Protein AF-A0A7C3HEN1-F1 (afdb_monomer_lite)

Structure (mmCIF, N/CA/C/O backbone):
data_AF-A0A7C3HEN1-F1
#
_entry.id   AF-A0A7C3HEN1-F1
#
loop_
_atom_site.group_PDB
_atom_site.id
_atom_site.type_symbol
_atom_site.label_atom_id
_atom_site.label_alt_id
_atom_site.label_comp_id
_atom_site.label_asym_id
_atom_site.label_entity_id
_atom_site.label_seq_id
_atom_site.pdbx_PDB_ins_code
_atom_site.Cartn_x
_atom_site.Cartn_y
_atom_site.Cartn_z
_atom_site.occupancy
_atom_site.B_iso_or_equiv
_atom_site.auth_seq_id
_atom_site.auth_comp_id
_atom_site.auth_asym_id
_atom_site.auth_atom_id
_atom_site.pdbx_PDB_model_num
ATOM 1 N N . GLY A 1 1 ? 8.938 -10.722 -4.159 1.00 80.88 1 GLY A N 1
ATOM 2 C CA . GLY A 1 1 ? 8.692 -9.764 -3.066 1.00 80.88 1 GLY A CA 1
ATOM 3 C C . GLY A 1 1 ? 9.434 -10.157 -1.807 1.00 80.88 1 GLY A C 1
ATOM 4 O O . GLY A 1 1 ? 8.796 -10.244 -0.775 1.00 80.88 1 GLY A O 1
ATOM 5 N N . ILE A 1 2 ? 10.753 -10.376 -1.877 1.00 92.31 2 ILE A N 1
ATOM 6 C CA . ILE A 1 2 ? 11.537 -10.946 -0.762 1.00 92.31 2 ILE A CA 1
ATOM 7 C C . ILE A 1 2 ? 11.409 -10.083 0.500 1.00 92.31 2 ILE A C 1
ATOM 9 O O . ILE A 1 2 ? 10.910 -10.563 1.509 1.00 92.31 2 ILE A O 1
ATOM 13 N N . LEU A 1 3 ? 11.734 -8.787 0.394 1.00 95.56 3 LEU A N 1
ATOM 14 C CA . LEU A 1 3 ? 11.615 -7.849 1.516 1.00 95.56 3 LEU A CA 1
ATOM 15 C C . LEU A 1 3 ? 10.186 -7.790 2.081 1.00 95.56 3 LEU A C 1
ATOM 17 O O . LEU A 1 3 ? 10.016 -7.695 3.289 1.00 95.56 3 LEU A O 1
ATOM 21 N N . LEU A 1 4 ? 9.158 -7.870 1.228 1.00 97.50 4 LEU A N 1
ATOM 22 C CA . LEU A 1 4 ? 7.763 -7.841 1.674 1.00 97.50 4 LEU A CA 1
ATOM 23 C C . LEU A 1 4 ? 7.424 -9.055 2.544 1.00 97.50 4 LEU A C 1
ATOM 25 O O . LEU A 1 4 ? 6.964 -8.868 3.663 1.00 97.50 4 LEU A O 1
ATOM 29 N N . TYR A 1 5 ? 7.676 -10.272 2.059 1.00 97.88 5 TYR A N 1
ATOM 30 C CA . TYR A 1 5 ? 7.346 -11.494 2.799 1.00 97.88 5 TYR A CA 1
ATOM 31 C C . TYR A 1 5 ? 8.182 -11.662 4.068 1.00 97.88 5 TYR A C 1
ATOM 33 O O . TYR A 1 5 ? 7.631 -12.008 5.109 1.00 97.88 5 TYR A O 1
ATOM 41 N N . GLN A 1 6 ? 9.471 -11.315 4.026 1.00 97.94 6 GLN A N 1
ATOM 42 C CA . GLN A 1 6 ? 10.310 -11.293 5.227 1.00 97.94 6 GLN A CA 1
ATOM 43 C C . GLN A 1 6 ? 9.750 -10.328 6.275 1.00 97.94 6 GLN A C 1
ATOM 45 O O . GLN A 1 6 ? 9.619 -10.692 7.437 1.00 97.94 6 GLN A O 1
ATOM 50 N N . THR A 1 7 ? 9.355 -9.121 5.863 1.00 98.19 7 THR A N 1
ATOM 51 C CA . THR A 1 7 ? 8.787 -8.122 6.781 1.00 98.19 7 THR A CA 1
ATOM 52 C C . THR A 1 7 ? 7.425 -8.558 7.324 1.00 98.19 7 THR A C 1
ATOM 54 O O . THR A 1 7 ? 7.166 -8.401 8.513 1.00 98.19 7 THR A O 1
ATOM 57 N N . LEU A 1 8 ? 6.567 -9.155 6.490 1.00 98.44 8 LEU A N 1
ATOM 58 C CA . LEU A 1 8 ? 5.295 -9.729 6.936 1.00 98.44 8 LEU A CA 1
ATOM 59 C C . LEU A 1 8 ? 5.520 -10.789 8.020 1.00 98.44 8 LEU A C 1
ATOM 61 O O . LEU A 1 8 ? 4.896 -10.714 9.073 1.00 98.44 8 LEU A O 1
ATOM 65 N N . TYR A 1 9 ? 6.440 -11.729 7.794 1.00 98.25 9 TYR A N 1
ATOM 66 C CA . TYR A 1 9 ? 6.792 -12.763 8.768 1.00 98.25 9 TYR A CA 1
ATOM 67 C C . TYR A 1 9 ? 7.321 -12.172 10.080 1.00 98.25 9 TYR A C 1
ATOM 69 O O . TYR A 1 9 ? 6.827 -12.512 11.151 1.00 98.25 9 TYR A O 1
ATOM 77 N N . LEU A 1 10 ? 8.263 -11.225 10.002 1.00 98.19 10 LEU A N 1
ATOM 78 C CA . LEU A 1 10 ? 8.848 -10.571 11.179 1.00 98.19 10 LEU A CA 1
ATOM 79 C C . LEU A 1 10 ? 7.809 -9.858 12.059 1.00 98.19 10 LEU A C 1
ATOM 81 O O . LEU A 1 10 ? 8.000 -9.769 13.268 1.00 98.19 10 LEU A O 1
ATOM 85 N N . HIS A 1 11 ? 6.712 -9.373 11.471 1.00 98.06 11 HIS A N 1
ATOM 86 C CA . HIS A 1 11 ? 5.627 -8.692 12.189 1.00 98.06 11 HIS A CA 1
ATOM 87 C C . HIS A 1 11 ? 4.372 -9.562 12.382 1.00 98.06 11 HIS A C 1
ATOM 89 O O . HIS A 1 11 ? 3.291 -9.046 12.682 1.00 98.06 11 HIS A O 1
ATOM 95 N N . GLY A 1 12 ? 4.505 -10.883 12.220 1.00 97.44 12 GLY A N 1
ATOM 96 C CA . GLY A 1 12 ? 3.446 -11.853 12.510 1.00 97.44 12 GLY A CA 1
ATOM 97 C C . GLY A 1 12 ? 2.279 -11.843 11.520 1.00 97.44 12 GLY A C 1
ATOM 98 O O . GLY A 1 12 ? 1.199 -12.319 11.844 1.00 97.44 12 GLY A O 1
ATOM 99 N N . PHE A 1 13 ? 2.464 -11.285 10.325 1.00 98.12 13 PHE A N 1
ATOM 100 C CA . PHE A 1 13 ? 1.460 -11.258 9.257 1.00 98.12 13 PHE A CA 1
ATOM 101 C C . PHE A 1 13 ? 1.569 -12.437 8.280 1.00 98.12 13 PHE A C 1
ATOM 103 O O . PHE A 1 13 ? 0.718 -12.590 7.406 1.00 98.12 13 PHE A O 1
ATOM 110 N N . ALA A 1 14 ? 2.608 -13.264 8.396 1.00 98.25 14 ALA A N 1
ATOM 111 C CA . ALA A 1 14 ? 2.805 -14.455 7.575 1.00 98.25 14 ALA A CA 1
ATOM 112 C C . ALA A 1 14 ? 3.409 -15.595 8.403 1.00 98.25 14 ALA A C 1
ATOM 114 O O . ALA A 1 14 ? 4.172 -15.338 9.332 1.00 98.25 14 ALA A O 1
ATOM 115 N N . SER A 1 15 ? 3.107 -16.841 8.037 1.00 98.25 15 SER A N 1
ATOM 116 C CA . SER A 1 15 ? 3.647 -18.046 8.682 1.00 98.25 15 SER A CA 1
ATOM 117 C C . SER A 1 15 ? 5.107 -18.339 8.319 1.00 98.25 15 SER A C 1
ATOM 119 O O . SER A 1 15 ? 5.790 -19.053 9.050 1.00 98.25 15 SER A O 1
ATOM 121 N N . ALA A 1 16 ? 5.593 -17.792 7.201 1.00 97.38 16 ALA A N 1
ATOM 122 C CA . ALA A 1 16 ? 6.941 -18.013 6.690 1.00 97.38 16 ALA A CA 1
ATOM 123 C C . ALA A 1 16 ? 7.513 -16.747 6.015 1.00 97.38 16 ALA A C 1
ATOM 125 O O . ALA A 1 16 ? 6.753 -15.930 5.488 1.00 97.38 16 ALA A O 1
ATOM 126 N N . PRO A 1 17 ? 8.851 -16.577 5.988 1.00 97.19 17 PRO A N 1
ATOM 127 C CA . PRO A 1 17 ? 9.508 -15.390 5.426 1.00 97.19 17 PRO A CA 1
ATOM 128 C C . PRO A 1 17 ? 9.602 -15.372 3.892 1.00 97.19 17 PRO A C 1
ATOM 130 O O . PRO A 1 17 ? 10.046 -14.374 3.315 1.00 97.19 17 PRO A O 1
ATOM 133 N N . HIS A 1 18 ? 9.218 -16.455 3.217 1.00 95.94 18 HIS A N 1
ATOM 134 C CA . HIS A 1 18 ? 9.373 -16.625 1.775 1.00 95.94 18 HIS A CA 1
ATOM 135 C C . HIS A 1 18 ? 8.078 -17.128 1.144 1.00 95.94 18 HIS A C 1
ATOM 137 O O . HIS A 1 18 ? 7.378 -17.934 1.743 1.00 95.94 18 HIS A O 1
ATOM 143 N N . SER A 1 19 ? 7.804 -16.655 -0.075 1.00 95.44 19 SER A N 1
ATOM 144 C CA . SER A 1 19 ? 6.823 -17.261 -0.970 1.00 95.44 19 SER A CA 1
ATOM 145 C C . SER A 1 19 ? 7.493 -17.547 -2.310 1.00 95.44 19 SER A C 1
ATOM 147 O O . SER A 1 19 ? 8.048 -16.634 -2.934 1.00 95.44 19 SER A O 1
ATOM 149 N N . GLU A 1 20 ? 7.485 -18.813 -2.708 1.00 94.19 20 GLU A N 1
ATOM 150 C CA . GLU A 1 20 ? 8.174 -19.350 -3.884 1.00 94.19 20 GLU A CA 1
ATOM 151 C C . GLU A 1 20 ? 7.193 -19.900 -4.921 1.00 94.19 20 GLU A C 1
ATOM 153 O O . GLU A 1 20 ? 7.441 -19.781 -6.123 1.00 94.19 20 GLU A O 1
ATOM 158 N N . SER A 1 21 ? 6.074 -20.479 -4.478 1.00 94.56 21 SER A N 1
ATOM 159 C CA . SER A 1 21 ? 5.077 -21.091 -5.358 1.00 94.56 21 SER A CA 1
ATOM 160 C C . SER A 1 21 ? 3.691 -21.092 -4.715 1.00 94.56 21 SER A C 1
ATOM 162 O O . SER A 1 21 ? 3.544 -20.800 -3.538 1.00 94.56 21 SER A O 1
ATOM 164 N N . VAL A 1 22 ? 2.656 -21.443 -5.477 1.00 91.81 22 VAL A N 1
ATOM 165 C CA . VAL A 1 22 ? 1.291 -21.554 -4.933 1.00 91.81 22 VAL A CA 1
ATOM 166 C C . VAL A 1 22 ? 1.152 -22.667 -3.881 1.00 91.81 22 VAL A C 1
ATOM 168 O O . VAL A 1 22 ? 0.273 -22.584 -3.029 1.00 91.81 22 VAL A O 1
ATOM 171 N N . ASP A 1 23 ? 2.045 -23.661 -3.905 1.00 95.88 23 ASP A N 1
ATOM 172 C CA . ASP A 1 23 ? 2.016 -24.841 -3.033 1.00 95.88 23 ASP A CA 1
ATOM 173 C C . ASP A 1 23 ? 3.053 -24.769 -1.893 1.00 95.88 23 ASP A C 1
ATOM 175 O O . ASP A 1 23 ? 3.322 -25.768 -1.228 1.00 95.88 23 ASP A O 1
ATOM 179 N N . ASP A 1 24 ? 3.658 -23.599 -1.647 1.00 95.44 24 ASP A N 1
ATOM 180 C CA . ASP A 1 24 ? 4.709 -23.423 -0.628 1.00 95.44 24 ASP A CA 1
ATOM 181 C C . ASP A 1 24 ? 4.200 -23.450 0.828 1.00 95.44 24 ASP A C 1
ATOM 183 O O . ASP A 1 24 ? 4.995 -23.441 1.770 1.00 95.44 24 ASP A O 1
ATOM 187 N N . GLY A 1 25 ? 2.881 -23.515 1.024 1.00 95.44 25 GLY A N 1
ATOM 188 C CA . GLY A 1 25 ? 2.249 -23.595 2.339 1.00 95.44 25 GLY A CA 1
ATOM 189 C C . GLY A 1 25 ? 2.274 -22.289 3.139 1.00 95.44 25 GLY A C 1
ATOM 190 O O . GLY A 1 25 ? 1.923 -22.307 4.322 1.00 95.44 25 GLY A O 1
ATOM 191 N N . LEU A 1 26 ? 2.666 -21.156 2.540 1.00 97.50 26 LEU A N 1
ATOM 192 C CA . LEU A 1 26 ? 2.604 -19.860 3.208 1.00 97.50 26 LEU A CA 1
ATOM 193 C C . LEU A 1 26 ? 1.150 -19.473 3.502 1.00 97.50 26 LEU A C 1
ATOM 195 O O . LEU A 1 26 ? 0.282 -19.469 2.630 1.00 97.50 26 LEU A O 1
ATOM 199 N N . VAL A 1 27 ? 0.904 -19.064 4.744 1.00 97.94 27 VAL A N 1
ATOM 200 C CA . VAL A 1 27 ? -0.384 -18.549 5.208 1.00 97.94 27 VAL A CA 1
ATOM 201 C C . VAL A 1 27 ? -0.187 -17.115 5.676 1.00 97.94 27 VAL A C 1
ATOM 203 O O . VAL A 1 27 ? 0.770 -16.811 6.386 1.00 97.94 27 VAL A O 1
ATOM 206 N N . LEU A 1 28 ? -1.094 -16.226 5.276 1.00 97.75 28 LEU A N 1
ATOM 207 C CA . LEU A 1 28 ? -1.154 -14.864 5.798 1.00 97.75 28 LEU A CA 1
ATOM 208 C C . LEU A 1 28 ? -2.079 -14.811 7.017 1.00 97.75 28 LEU A C 1
ATOM 210 O O . LEU A 1 28 ? -3.157 -15.406 7.019 1.00 97.75 28 LEU A O 1
ATOM 214 N N . HIS A 1 29 ? -1.659 -14.071 8.035 1.00 97.25 29 HIS A N 1
ATOM 215 C CA . HIS A 1 29 ? -2.401 -13.846 9.274 1.00 97.25 29 HIS A CA 1
ATOM 216 C C . HIS A 1 29 ? -2.787 -12.373 9.358 1.00 97.25 29 HIS A C 1
ATOM 218 O O . HIS A 1 29 ? -1.962 -11.510 9.062 1.00 97.25 29 HIS A O 1
ATOM 224 N N . ASP A 1 30 ? -4.042 -12.085 9.709 1.00 94.94 30 ASP A N 1
ATOM 225 C CA . ASP A 1 30 ? -4.610 -10.730 9.842 1.00 94.94 30 ASP A CA 1
ATOM 226 C C . ASP A 1 30 ? -4.398 -9.798 8.637 1.00 94.94 30 ASP A C 1
ATOM 228 O O . ASP A 1 30 ? -4.578 -8.582 8.727 1.00 94.94 30 ASP A O 1
ATOM 232 N N . CYS A 1 31 ? -3.998 -10.338 7.487 1.00 96.62 31 CYS A N 1
ATOM 233 C CA . CYS A 1 31 ? -3.694 -9.546 6.314 1.00 96.62 31 CYS A CA 1
ATOM 234 C C . CYS A 1 31 ? -3.995 -10.303 5.023 1.00 96.62 31 CYS A C 1
ATOM 236 O O . CYS A 1 31 ? -4.112 -11.527 4.974 1.00 96.62 31 CYS A O 1
ATOM 238 N N . ARG A 1 32 ? -4.117 -9.529 3.949 1.00 96.31 32 ARG A N 1
ATOM 239 C CA . ARG A 1 32 ? -4.193 -10.012 2.573 1.00 96.31 32 ARG A CA 1
ATOM 240 C C . ARG A 1 32 ? -3.488 -9.014 1.668 1.00 96.31 32 ARG A C 1
ATOM 242 O O . ARG A 1 32 ? -3.432 -7.824 1.978 1.00 96.31 32 ARG A O 1
ATOM 249 N N . ILE A 1 33 ? -2.981 -9.493 0.541 1.00 97.12 33 ILE A N 1
ATOM 250 C CA . ILE A 1 33 ? -2.258 -8.676 -0.436 1.00 97.12 33 ILE A CA 1
ATOM 251 C C . ILE A 1 33 ? -3.127 -8.533 -1.684 1.00 97.12 33 ILE A C 1
ATOM 253 O O . ILE A 1 33 ? -3.708 -9.504 -2.160 1.00 97.12 33 ILE A O 1
ATOM 257 N N . THR A 1 34 ? -3.211 -7.320 -2.223 1.00 97.31 34 THR A N 1
ATOM 258 C CA . THR A 1 34 ? -3.894 -7.041 -3.489 1.00 97.31 34 THR A CA 1
ATOM 259 C C . THR A 1 34 ? -3.162 -5.949 -4.266 1.00 97.31 34 THR A C 1
ATOM 261 O O . THR A 1 34 ? -2.314 -5.242 -3.723 1.00 97.31 34 THR A O 1
ATOM 264 N N . ASN A 1 35 ? -3.504 -5.800 -5.545 1.00 96.88 35 ASN A N 1
ATOM 265 C CA . ASN A 1 35 ? -2.931 -4.805 -6.444 1.00 96.88 35 ASN A CA 1
ATOM 266 C C . ASN A 1 35 ? -3.962 -3.747 -6.856 1.00 96.88 35 ASN A C 1
ATOM 268 O O . ASN A 1 35 ? -5.150 -4.041 -7.021 1.00 96.88 35 ASN A O 1
ATOM 272 N N . ALA A 1 36 ? -3.479 -2.524 -7.097 1.00 96.75 36 ALA A N 1
ATOM 273 C CA . ALA A 1 36 ? -4.284 -1.423 -7.630 1.00 96.75 36 ALA A CA 1
ATOM 274 C C . ALA A 1 36 ? -4.749 -1.663 -9.079 1.00 96.75 36 ALA A C 1
ATOM 276 O O . ALA A 1 36 ? -5.829 -1.219 -9.462 1.00 96.75 36 ALA A O 1
ATOM 277 N N . VAL A 1 37 ? -3.946 -2.384 -9.866 1.00 97.00 37 VAL A N 1
ATOM 278 C CA . VAL A 1 37 ? -4.305 -2.903 -11.192 1.00 97.00 37 VAL A CA 1
ATOM 279 C C . VAL A 1 37 ? -4.257 -4.426 -11.163 1.00 97.00 37 VAL A C 1
ATOM 281 O O . VAL A 1 37 ? -3.383 -4.999 -10.517 1.00 97.00 37 VAL A O 1
ATOM 284 N N . LYS A 1 38 ? -5.209 -5.090 -11.823 1.00 95.25 38 LYS A N 1
ATOM 285 C CA . LYS A 1 38 ? -5.363 -6.556 -11.749 1.00 95.25 38 LYS A CA 1
ATOM 286 C C . LYS A 1 38 ? -4.596 -7.311 -12.836 1.00 95.25 38 LYS A C 1
ATOM 288 O O . LYS A 1 38 ? -4.378 -8.510 -12.712 1.00 95.25 38 LYS A O 1
ATOM 293 N N . CYS A 1 39 ? -4.149 -6.603 -13.869 1.00 95.00 39 CYS A N 1
ATOM 294 C CA . CYS A 1 39 ? -3.342 -7.144 -14.957 1.00 95.00 39 CYS A CA 1
ATOM 295 C C . CYS A 1 39 ? -1.921 -6.577 -14.885 1.00 95.00 39 CYS A C 1
ATOM 297 O O . CYS A 1 39 ? -1.740 -5.440 -14.452 1.00 95.00 39 CYS A O 1
ATOM 299 N N . LEU A 1 40 ? -0.927 -7.359 -15.320 1.00 93.00 40 LEU A N 1
ATOM 300 C CA . LEU A 1 40 ? 0.471 -6.928 -15.395 1.00 93.00 40 LEU A CA 1
ATOM 301 C C . LEU A 1 40 ? 0.625 -5.845 -16.481 1.00 93.00 40 LEU A C 1
ATOM 303 O O . LEU A 1 40 ? 0.481 -6.170 -17.662 1.00 93.00 40 LEU A O 1
ATOM 307 N N . PRO A 1 41 ? 0.926 -4.581 -16.130 1.00 91.56 41 PRO A N 1
ATOM 308 C CA . PRO A 1 41 ? 1.066 -3.530 -17.125 1.00 91.56 41 PRO A CA 1
ATOM 309 C C . PRO A 1 41 ? 2.449 -3.590 -17.794 1.00 91.56 41 PRO A C 1
ATOM 311 O O . PRO A 1 41 ? 3.434 -3.997 -17.157 1.00 91.56 41 PRO A O 1
ATOM 314 N N . PRO A 1 42 ? 2.580 -3.113 -19.045 1.00 91.62 42 PRO A N 1
ATOM 315 C CA . PRO A 1 42 ? 3.874 -2.965 -19.697 1.00 91.62 42 PRO A CA 1
ATOM 316 C C . PRO A 1 42 ? 4.875 -2.200 -18.820 1.00 91.62 42 PRO A C 1
ATOM 318 O O . PRO A 1 42 ? 4.547 -1.201 -18.178 1.00 91.62 42 PRO A O 1
ATOM 321 N N . GLN A 1 43 ? 6.119 -2.685 -18.776 1.00 90.38 43 GLN A N 1
ATOM 322 C CA . GLN A 1 43 ? 7.214 -2.092 -17.991 1.00 90.38 43 GLN A CA 1
ATOM 323 C C . GLN A 1 43 ? 6.933 -1.949 -16.480 1.00 90.38 43 GLN A C 1
ATOM 325 O O . GLN A 1 43 ? 7.644 -1.205 -15.801 1.00 90.38 43 GLN A O 1
ATOM 330 N N . ASN A 1 44 ? 5.924 -2.645 -15.939 1.00 87.00 44 ASN A N 1
ATOM 331 C CA . ASN A 1 44 ? 5.452 -2.488 -14.559 1.00 87.00 44 ASN A CA 1
ATOM 332 C C . ASN A 1 44 ? 5.003 -1.049 -14.226 1.00 87.00 44 ASN A C 1
ATOM 334 O O . ASN A 1 44 ? 5.123 -0.607 -13.081 1.00 87.00 44 ASN A O 1
ATOM 338 N N . LYS A 1 45 ? 4.520 -0.294 -15.221 1.00 89.56 45 LYS A N 1
ATOM 339 C CA . LYS A 1 45 ? 4.089 1.101 -15.063 1.00 89.56 45 LYS A CA 1
ATOM 340 C C . LYS A 1 45 ? 2.662 1.265 -15.582 1.00 89.56 45 LYS A C 1
ATOM 342 O O . LYS A 1 45 ? 2.493 1.533 -16.769 1.00 89.56 45 LYS A O 1
ATOM 347 N N . PRO A 1 46 ? 1.644 1.114 -14.720 1.00 93.50 46 PRO A N 1
ATOM 348 C CA . PRO A 1 46 ? 0.275 1.279 -15.164 1.00 93.50 46 PRO A CA 1
ATOM 349 C C . PRO A 1 46 ? -0.011 2.734 -15.539 1.00 93.50 46 PRO A C 1
ATOM 351 O O . PRO A 1 46 ? 0.474 3.667 -14.887 1.00 93.50 46 PRO A O 1
ATOM 354 N N . VAL A 1 47 ? -0.831 2.930 -16.565 1.00 94.75 47 VAL A N 1
ATOM 355 C CA . VAL A 1 47 ? -1.333 4.250 -16.959 1.00 94.75 47 VAL A CA 1
ATOM 356 C C . VAL A 1 47 ? -2.621 4.594 -16.212 1.00 94.75 47 VAL A C 1
ATOM 358 O O . VAL A 1 47 ? -3.300 3.733 -15.652 1.00 94.75 47 VAL A O 1
ATOM 361 N N . ALA A 1 48 ? -2.997 5.875 -16.219 1.00 94.38 48 ALA A N 1
ATOM 362 C CA . ALA A 1 48 ? -4.197 6.346 -15.524 1.00 94.38 48 ALA A CA 1
ATOM 363 C C . ALA A 1 48 ? -5.473 5.607 -15.968 1.00 94.38 48 ALA A C 1
ATOM 365 O O . ALA A 1 48 ? -6.306 5.277 -15.129 1.00 94.38 48 ALA A O 1
ATOM 366 N N . ALA A 1 49 ? -5.602 5.298 -17.263 1.00 95.75 49 ALA A N 1
ATOM 367 C CA . ALA A 1 49 ? -6.739 4.547 -17.791 1.00 95.75 49 ALA A CA 1
ATOM 368 C C . ALA A 1 49 ? -6.847 3.136 -17.183 1.00 95.75 49 ALA A C 1
ATOM 370 O O . ALA A 1 49 ? -7.935 2.730 -16.784 1.00 95.75 49 ALA A O 1
ATOM 371 N N . GLU A 1 50 ? -5.729 2.419 -17.039 1.00 96.50 50 GLU A N 1
ATOM 372 C CA . GLU A 1 50 ? -5.698 1.075 -16.443 1.00 96.50 50 GLU A CA 1
ATOM 373 C C . GLU A 1 50 ? -6.049 1.112 -14.954 1.00 96.50 50 GLU A C 1
ATOM 375 O O . GLU A 1 50 ? -6.834 0.287 -14.483 1.00 96.50 50 GLU A O 1
ATOM 380 N N . ILE A 1 51 ? -5.512 2.095 -14.221 1.00 96.50 51 ILE A N 1
ATOM 381 C CA . ILE A 1 51 ? -5.820 2.304 -12.800 1.00 96.50 51 ILE A CA 1
ATOM 382 C C . ILE A 1 51 ? -7.309 2.595 -12.627 1.00 96.50 51 ILE A C 1
ATOM 384 O O . ILE A 1 51 ? -7.956 1.960 -11.799 1.00 96.50 51 ILE A O 1
ATOM 388 N N . ASN A 1 52 ? -7.861 3.516 -13.422 1.00 95.12 52 ASN A N 1
ATOM 389 C CA . ASN A 1 52 ? -9.271 3.895 -13.350 1.00 95.12 52 ASN A CA 1
ATOM 390 C C . ASN A 1 52 ? -10.187 2.714 -13.687 1.00 95.12 52 ASN A C 1
ATOM 392 O O . ASN A 1 52 ? -11.149 2.470 -12.964 1.00 95.12 52 ASN A O 1
ATOM 396 N N . ASN A 1 53 ? -9.856 1.945 -14.728 1.00 96.81 53 ASN A N 1
ATOM 397 C CA . ASN A 1 53 ? -10.613 0.756 -15.114 1.00 96.81 53 ASN A CA 1
ATOM 398 C C . ASN A 1 53 ? -10.582 -0.328 -14.023 1.00 96.81 53 ASN A C 1
ATOM 400 O O . ASN A 1 53 ? -11.594 -0.961 -13.738 1.00 96.81 53 ASN A O 1
ATOM 404 N N . CYS A 1 54 ? -9.434 -0.516 -13.363 1.00 97.62 54 CYS A N 1
ATOM 405 C CA . CYS A 1 54 ? -9.307 -1.483 -12.272 1.00 97.62 54 CYS A CA 1
ATOM 406 C C . CYS A 1 54 ? -9.884 -0.993 -10.933 1.00 97.62 54 CYS A C 1
ATOM 408 O O . CYS A 1 54 ? -10.054 -1.796 -10.013 1.00 97.62 54 CYS A O 1
ATOM 410 N N . ASN A 1 55 ? -10.179 0.304 -10.788 1.00 98.06 55 ASN A N 1
ATOM 411 C CA . ASN A 1 55 ? -10.482 0.891 -9.484 1.00 98.06 55 ASN A CA 1
ATOM 412 C C . ASN A 1 55 ? -11.798 0.383 -8.884 1.00 98.06 55 ASN A C 1
ATOM 414 O O . ASN A 1 55 ? -11.896 0.274 -7.666 1.00 98.06 55 ASN A O 1
ATOM 418 N N . ALA A 1 56 ? -12.773 0.003 -9.717 1.00 97.50 56 ALA A N 1
ATOM 419 C CA . ALA A 1 56 ? -14.018 -0.608 -9.250 1.00 97.50 56 ALA A CA 1
ATOM 420 C C . ALA A 1 56 ? -13.774 -1.941 -8.514 1.00 97.50 56 ALA A C 1
ATOM 422 O O . ALA A 1 56 ? -14.377 -2.183 -7.472 1.00 97.50 56 ALA A O 1
ATOM 423 N N . TYR A 1 57 ? -12.833 -2.763 -8.993 1.00 98.00 57 TYR A N 1
ATOM 424 C CA . TYR A 1 57 ? -12.453 -4.010 -8.319 1.00 98.00 57 TYR A CA 1
ATOM 425 C C . TYR A 1 57 ? -11.741 -3.736 -6.994 1.00 98.00 57 TYR A C 1
ATOM 427 O O . TYR A 1 57 ? -12.050 -4.360 -5.983 1.00 98.00 57 TYR A O 1
ATOM 435 N N . LEU A 1 58 ? -10.815 -2.768 -6.978 1.00 98.25 58 LEU A N 1
ATOM 436 C CA . LEU A 1 58 ? -10.147 -2.362 -5.741 1.00 98.25 58 LEU A CA 1
ATOM 437 C C . LEU A 1 58 ? -11.154 -1.817 -4.717 1.00 98.25 58 LEU A C 1
ATOM 439 O O . LEU A 1 58 ? -11.057 -2.143 -3.540 1.00 98.25 58 LEU A O 1
ATOM 443 N N . ARG A 1 59 ? -12.134 -1.018 -5.153 1.00 98.12 59 ARG A N 1
ATOM 444 C CA . ARG A 1 59 ? -13.211 -0.520 -4.290 1.00 98.12 59 ARG A CA 1
ATOM 445 C C . ARG A 1 59 ? -13.982 -1.666 -3.645 1.00 98.12 59 ARG A C 1
ATOM 447 O O . ARG A 1 59 ? -14.082 -1.679 -2.424 1.00 98.12 59 ARG A O 1
ATOM 454 N N . ALA A 1 60 ? -14.447 -2.635 -4.432 1.00 97.56 60 ALA A N 1
ATOM 455 C CA . ALA A 1 60 ? -15.184 -3.786 -3.911 1.00 97.56 60 ALA A CA 1
ATOM 456 C C . ALA A 1 60 ? -14.364 -4.577 -2.872 1.00 97.56 60 ALA A C 1
ATOM 458 O O . ALA A 1 60 ? -14.870 -4.964 -1.819 1.00 97.56 60 ALA A O 1
ATOM 459 N N . GLU A 1 61 ? -13.063 -4.763 -3.117 1.00 97.50 61 GLU A N 1
ATOM 460 C CA . GLU A 1 61 ? -12.166 -5.379 -2.137 1.00 97.50 61 GLU A CA 1
ATOM 461 C C . GLU A 1 61 ? -12.071 -4.541 -0.853 1.00 97.50 61 GLU A C 1
ATOM 463 O O . GLU A 1 61 ? -12.222 -5.078 0.242 1.00 97.50 61 GLU A O 1
ATOM 468 N N . LEU A 1 62 ? -11.862 -3.228 -0.951 1.00 97.19 62 LEU A N 1
ATOM 469 C CA . LEU A 1 62 ? -11.732 -2.338 0.210 1.00 97.19 62 LEU A CA 1
ATOM 470 C C . LEU A 1 62 ? -13.033 -2.197 1.018 1.00 97.19 62 LEU A C 1
ATOM 472 O O . LEU A 1 62 ? -12.980 -2.018 2.236 1.00 97.19 62 LEU A O 1
ATOM 476 N N . GLU A 1 63 ? -14.190 -2.296 0.368 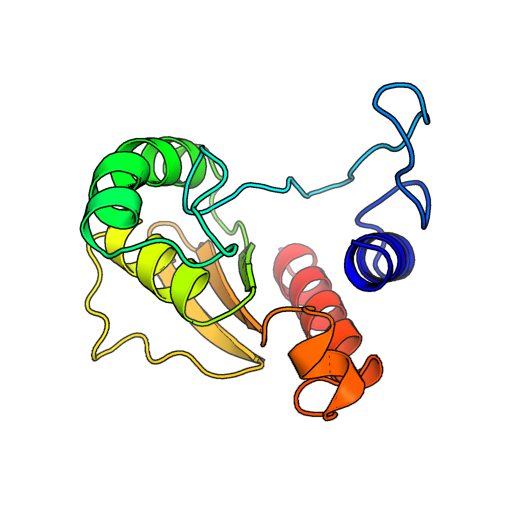1.00 95.12 63 GLU A N 1
ATOM 477 C CA . GLU A 1 63 ? -15.508 -2.282 1.014 1.00 95.12 63 GLU A CA 1
ATOM 478 C C . GLU A 1 63 ? -15.741 -3.517 1.888 1.00 95.12 63 GLU A C 1
ATOM 480 O O . GLU A 1 63 ? -16.362 -3.396 2.938 1.00 95.12 63 GLU A O 1
ATOM 485 N N . SER A 1 64 ? -15.174 -4.670 1.516 1.00 95.56 64 SER A N 1
ATOM 486 C CA . SER A 1 64 ? -15.242 -5.898 2.327 1.00 95.56 64 SER A CA 1
ATOM 487 C C . SER A 1 64 ? -14.364 -5.876 3.585 1.00 95.56 64 SER A C 1
ATOM 489 O O . SER A 1 64 ? -14.402 -6.818 4.374 1.00 95.56 64 SER A O 1
ATOM 491 N N . LEU A 1 65 ? -13.531 -4.845 3.768 1.00 95.31 65 LEU A N 1
ATOM 492 C CA . LEU A 1 65 ? -12.696 -4.736 4.959 1.00 95.31 65 LEU A CA 1
ATOM 493 C C . LEU A 1 65 ? -13.547 -4.401 6.194 1.00 95.31 65 LEU A C 1
ATOM 495 O O . LEU A 1 65 ? -14.399 -3.511 6.113 1.00 95.31 65 LEU A O 1
ATOM 499 N N . PRO A 1 66 ? -13.281 -5.039 7.348 1.00 94.00 66 PRO A N 1
ATOM 500 C CA . PRO A 1 66 ? -13.983 -4.720 8.582 1.00 94.00 66 PRO A CA 1
ATOM 501 C C . PRO A 1 66 ? -13.693 -3.284 9.033 1.00 94.00 66 PRO A C 1
ATOM 503 O O . PRO A 1 66 ? -12.698 -2.663 8.629 1.00 94.00 66 PRO A O 1
ATOM 506 N N . ALA A 1 67 ? -14.554 -2.773 9.914 1.00 92.38 67 ALA A N 1
ATOM 507 C CA . ALA A 1 67 ? -14.294 -1.518 10.604 1.00 92.38 67 ALA A CA 1
ATOM 508 C C . ALA A 1 67 ? -12.919 -1.575 11.282 1.00 92.38 67 ALA A C 1
ATOM 510 O O . ALA A 1 67 ? -12.500 -2.609 11.804 1.00 92.38 67 ALA A O 1
ATOM 511 N N . GLY A 1 68 ? -12.177 -0.477 11.194 1.00 90.75 68 GLY A N 1
ATOM 512 C CA . GLY A 1 68 ? -10.824 -0.421 11.725 1.00 90.75 68 GLY A CA 1
ATOM 513 C C . GLY A 1 68 ? -9.720 -0.954 10.800 1.00 90.75 68 GLY A C 1
ATOM 514 O O . GLY A 1 68 ? -8.560 -0.598 10.988 1.00 90.75 68 GLY A O 1
ATOM 515 N N . ALA A 1 69 ? -9.982 -1.753 9.769 1.00 96.75 69 ALA A N 1
ATOM 516 C CA . ALA A 1 69 ? -8.885 -2.307 8.962 1.00 96.75 69 ALA A CA 1
ATOM 517 C C . ALA A 1 69 ? -7.839 -1.253 8.510 1.00 96.75 69 ALA A C 1
ATOM 519 O O . ALA A 1 69 ? -8.170 -0.111 8.168 1.00 96.75 69 ALA A O 1
ATOM 520 N N . VAL A 1 70 ? -6.562 -1.640 8.528 1.00 98.31 70 VAL A N 1
ATOM 521 C CA . VAL A 1 70 ? -5.456 -0.800 8.053 1.00 98.31 70 VAL A CA 1
ATOM 522 C C . VAL A 1 70 ? -5.150 -1.175 6.608 1.00 98.31 70 VAL A C 1
ATOM 524 O O . VAL A 1 70 ? -4.884 -2.332 6.295 1.00 98.31 70 VAL A O 1
ATOM 527 N N . VAL A 1 71 ? -5.186 -0.190 5.719 1.00 98.50 71 VAL A N 1
ATOM 528 C CA . VAL A 1 71 ? -4.805 -0.321 4.315 1.00 98.50 71 VAL A CA 1
ATOM 529 C C . VAL A 1 71 ? -3.389 0.213 4.165 1.00 98.50 71 VAL A C 1
ATOM 531 O O . VAL A 1 71 ? -3.175 1.419 4.230 1.00 98.50 71 VAL A O 1
ATOM 534 N N . LEU A 1 72 ? -2.420 -0.677 3.960 1.00 98.75 72 LEU A N 1
ATOM 535 C CA . LEU A 1 72 ? -1.034 -0.294 3.701 1.00 98.75 72 LEU A CA 1
ATOM 536 C C . LEU A 1 72 ? -0.806 -0.075 2.196 1.00 98.75 72 LEU A C 1
ATOM 538 O O . LEU A 1 72 ? -0.787 -1.026 1.415 1.00 98.75 72 LEU A O 1
ATOM 542 N N . ALA A 1 73 ? -0.602 1.172 1.777 1.00 98.69 73 ALA A N 1
ATOM 543 C CA . ALA A 1 73 ? -0.303 1.523 0.395 1.00 98.69 73 ALA A CA 1
ATOM 544 C C . ALA A 1 73 ? 1.206 1.513 0.111 1.00 98.69 73 ALA A C 1
ATOM 546 O O . ALA A 1 73 ? 1.977 2.339 0.603 1.00 98.69 73 ALA A O 1
ATOM 547 N N . LEU A 1 74 ? 1.630 0.600 -0.765 1.00 98.31 74 LEU A N 1
ATOM 548 C CA . LEU A 1 74 ? 3.015 0.492 -1.221 1.00 98.31 74 LEU A CA 1
ATOM 549 C C . LEU A 1 74 ? 3.250 1.379 -2.453 1.00 98.31 74 LEU A C 1
ATOM 551 O O . LEU A 1 74 ? 3.129 0.952 -3.599 1.00 98.31 74 LEU A O 1
ATOM 555 N N . GLY A 1 75 ? 3.630 2.631 -2.216 1.00 98.00 75 GLY A N 1
ATOM 556 C CA . GLY A 1 75 ? 3.946 3.622 -3.240 1.00 98.00 75 GLY A CA 1
ATOM 557 C C . GLY A 1 75 ? 2.770 4.513 -3.642 1.00 98.00 75 GLY A C 1
ATOM 558 O O . GLY A 1 75 ? 1.600 4.225 -3.395 1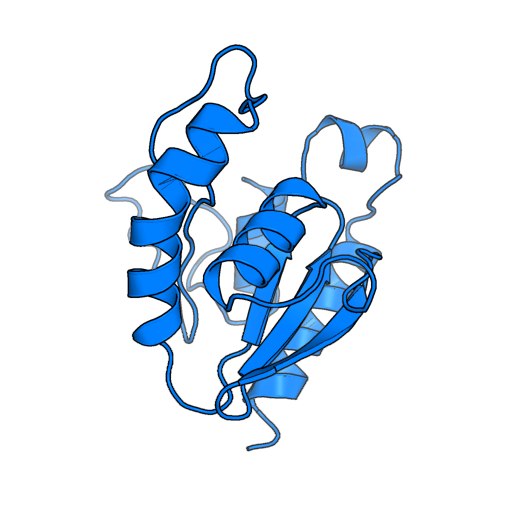.00 98.00 75 GLY A O 1
ATOM 559 N N . SER A 1 76 ? 3.096 5.614 -4.324 1.00 97.38 76 SER A N 1
ATOM 560 C CA . SER A 1 76 ? 2.137 6.680 -4.635 1.00 97.38 76 SER A CA 1
ATOM 561 C C . SER A 1 76 ? 1.008 6.254 -5.577 1.00 97.38 76 SER A C 1
ATOM 563 O O . SER A 1 76 ? -0.080 6.816 -5.509 1.00 97.38 76 SER A O 1
ATOM 565 N N . ILE A 1 77 ? 1.239 5.270 -6.451 1.00 97.31 77 ILE A N 1
ATOM 566 C CA . ILE A 1 77 ? 0.195 4.724 -7.331 1.00 97.31 77 ILE A CA 1
ATOM 567 C C . ILE A 1 77 ? -0.853 3.973 -6.502 1.00 97.31 77 ILE A C 1
ATOM 569 O O . ILE A 1 77 ? -2.043 4.243 -6.653 1.00 97.31 77 ILE A O 1
ATOM 573 N N . ALA A 1 78 ? -0.418 3.085 -5.602 1.00 98.19 78 ALA A N 1
ATOM 574 C CA . ALA A 1 78 ? -1.312 2.349 -4.712 1.00 98.19 78 ALA A CA 1
ATOM 575 C C . ALA A 1 78 ? -2.099 3.307 -3.808 1.00 98.19 78 ALA A C 1
ATOM 577 O O . ALA A 1 78 ? -3.319 3.209 -3.733 1.00 98.19 78 ALA A O 1
ATOM 578 N N . HIS A 1 79 ? -1.418 4.295 -3.221 1.00 98.62 79 HIS A N 1
ATOM 579 C CA . HIS A 1 79 ? -2.050 5.342 -2.418 1.00 98.62 79 HIS A CA 1
ATOM 580 C C . HIS A 1 79 ? -3.161 6.061 -3.192 1.00 98.62 79 HIS A C 1
ATOM 582 O O . HIS A 1 79 ? -4.312 6.096 -2.758 1.00 98.62 79 HIS A O 1
ATOM 588 N N . LYS A 1 80 ? -2.845 6.580 -4.387 1.00 98.19 80 LYS A N 1
ATOM 589 C CA . LYS A 1 80 ? -3.822 7.294 -5.219 1.00 98.19 80 LYS A CA 1
ATOM 590 C C . LYS A 1 80 ? -5.019 6.413 -5.562 1.00 98.19 80 LYS A C 1
ATOM 592 O O . LYS A 1 80 ? -6.147 6.902 -5.538 1.00 98.19 80 LYS A O 1
ATOM 597 N N . ALA A 1 81 ? -4.780 5.136 -5.859 1.00 98.44 81 ALA A N 1
ATOM 598 C CA . ALA A 1 81 ? -5.834 4.179 -6.167 1.00 98.44 81 ALA A CA 1
ATOM 599 C C . ALA A 1 81 ? -6.753 3.919 -4.964 1.00 98.44 81 ALA A C 1
ATOM 601 O O . ALA A 1 81 ? -7.967 3.901 -5.149 1.00 98.44 81 ALA A O 1
ATOM 602 N N . VAL A 1 82 ? -6.210 3.788 -3.747 1.00 98.62 82 VAL A N 1
ATOM 603 C CA . VAL A 1 82 ? -7.003 3.641 -2.511 1.00 98.62 82 VAL A CA 1
ATOM 604 C C . VAL A 1 82 ? -7.832 4.898 -2.244 1.00 98.62 82 VAL A C 1
ATOM 606 O O . VAL A 1 82 ? -9.044 4.805 -2.064 1.00 98.62 82 VAL A O 1
ATOM 609 N N . VAL A 1 83 ? -7.213 6.082 -2.293 1.00 98.44 83 VAL A N 1
ATOM 610 C CA . VAL A 1 83 ? -7.909 7.369 -2.110 1.00 98.44 83 VAL A CA 1
ATOM 611 C C . VAL A 1 83 ? -9.047 7.520 -3.130 1.00 98.44 83 VAL A C 1
ATOM 613 O O . VAL A 1 83 ? -10.162 7.884 -2.762 1.00 98.44 83 VAL A O 1
ATOM 616 N N . GLY A 1 84 ? -8.802 7.175 -4.399 1.00 97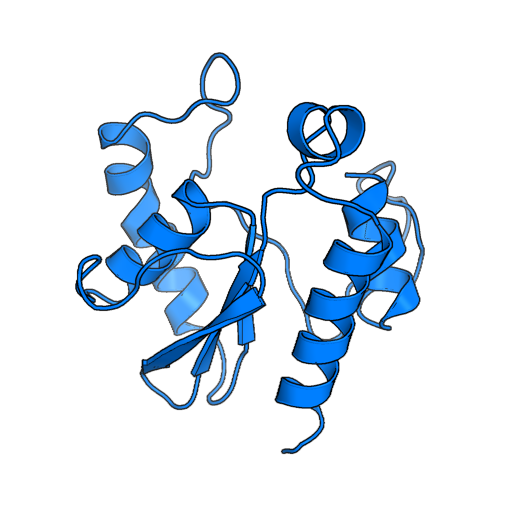.94 84 GLY A N 1
ATOM 617 C CA . GLY A 1 84 ? -9.823 7.184 -5.452 1.00 97.94 84 GLY A CA 1
ATOM 618 C C . GLY A 1 84 ? -10.928 6.139 -5.254 1.00 97.94 84 GLY A C 1
ATOM 619 O O . GLY A 1 84 ? -12.100 6.437 -5.487 1.00 97.94 84 GLY A O 1
ATOM 620 N N . ALA A 1 85 ? -10.585 4.950 -4.754 1.00 98.19 85 ALA A N 1
ATOM 621 C CA . ALA A 1 85 ? -11.548 3.885 -4.485 1.00 98.19 85 ALA A CA 1
ATOM 622 C C . ALA A 1 85 ? -12.565 4.296 -3.413 1.00 98.19 85 ALA A C 1
ATOM 624 O O . ALA A 1 85 ? -13.748 4.004 -3.571 1.00 98.19 85 ALA A O 1
ATOM 625 N N . PHE A 1 86 ? -12.138 5.060 -2.404 1.00 97.56 86 PHE A N 1
ATOM 626 C CA . PHE A 1 86 ? -13.017 5.660 -1.393 1.00 97.56 86 PHE A CA 1
ATOM 627 C C . PHE A 1 86 ? -13.677 6.985 -1.824 1.00 97.56 86 PHE A C 1
ATOM 629 O O . PHE A 1 86 ? -14.386 7.596 -1.028 1.00 97.56 86 PHE A O 1
ATOM 636 N N . GLY A 1 87 ? -13.452 7.465 -3.054 1.00 97.19 87 GLY A N 1
ATOM 637 C CA . GLY A 1 87 ? -14.005 8.740 -3.535 1.00 97.19 87 GLY A CA 1
ATOM 638 C C . GLY A 1 87 ? -13.423 9.980 -2.842 1.00 97.19 87 GLY A C 1
ATOM 639 O O . GLY A 1 87 ? -14.042 11.044 -2.841 1.00 97.19 87 GLY A O 1
ATOM 640 N N . LEU A 1 88 ? -12.243 9.856 -2.232 1.00 98.00 88 LEU A N 1
ATOM 641 C CA . LEU A 1 88 ? -11.588 10.913 -1.465 1.00 98.00 88 LEU A CA 1
ATOM 642 C C . LEU A 1 88 ? -10.719 11.811 -2.360 1.00 98.00 88 LEU A C 1
ATOM 644 O O . LEU A 1 88 ? -10.354 11.477 -3.490 1.00 98.00 88 LEU A O 1
ATOM 648 N N . ARG A 1 89 ? -10.360 12.992 -1.842 1.00 97.62 89 ARG A N 1
ATOM 649 C CA . ARG A 1 89 ? -9.541 13.974 -2.567 1.00 97.62 89 ARG A CA 1
ATOM 650 C C . ARG A 1 89 ? -8.051 13.737 -2.326 1.00 97.62 89 ARG A C 1
ATOM 652 O O . ARG A 1 89 ? -7.582 13.822 -1.194 1.00 97.62 89 ARG A O 1
ATOM 659 N N . GLN A 1 90 ? -7.293 13.592 -3.412 1.00 97.25 90 GLN A N 1
ATOM 660 C CA . GLN A 1 90 ? -5.823 13.477 -3.389 1.00 97.25 90 GLN A CA 1
ATOM 661 C C . GLN A 1 90 ? -5.141 14.689 -2.731 1.00 97.25 90 GLN A C 1
ATOM 663 O O . GLN A 1 90 ? -4.089 14.572 -2.119 1.00 97.25 90 GLN A O 1
ATOM 668 N N . ALA A 1 91 ? -5.737 15.880 -2.836 1.00 96.94 91 ALA A N 1
ATOM 669 C CA . ALA A 1 91 ? -5.164 17.097 -2.258 1.00 96.94 91 ALA A CA 1
ATOM 670 C C . ALA A 1 91 ? -5.121 17.076 -0.718 1.00 96.94 91 ALA A C 1
ATOM 672 O O . ALA A 1 91 ? -4.237 17.698 -0.129 1.00 96.94 91 ALA A O 1
ATOM 673 N N . THR A 1 92 ? -6.061 16.368 -0.079 1.00 97.38 92 THR A N 1
ATOM 674 C CA . THR A 1 92 ? -6.155 16.240 1.385 1.00 97.38 92 THR A CA 1
ATOM 675 C C . THR A 1 92 ? -5.570 14.927 1.911 1.00 97.38 92 THR A C 1
ATOM 677 O O . THR A 1 92 ? -5.397 14.786 3.115 1.00 97.38 92 THR A O 1
ATOM 680 N N . HIS A 1 93 ? -5.223 13.998 1.018 1.00 98.25 93 HIS A N 1
ATOM 681 C CA . HIS A 1 93 ? -4.564 12.726 1.315 1.00 98.25 93 HIS A CA 1
ATOM 682 C C . HIS A 1 93 ? -3.262 12.716 0.525 1.00 98.25 93 HIS A C 1
ATOM 684 O O . HIS A 1 93 ? -3.208 12.231 -0.598 1.00 98.25 93 HIS A O 1
ATOM 690 N N . LYS A 1 94 ? -2.243 13.406 1.040 1.00 98.38 94 LYS A N 1
ATOM 691 C CA . LYS A 1 94 ? -0.961 13.525 0.346 1.00 98.38 94 LYS A CA 1
ATOM 692 C C . LYS A 1 94 ? -0.084 12.335 0.701 1.00 98.38 94 LYS A C 1
ATOM 694 O O . LYS A 1 94 ? 0.282 12.194 1.859 1.00 98.38 94 LYS A O 1
ATOM 699 N N . PHE A 1 95 ? 0.322 11.578 -0.314 1.00 98.75 95 PHE A N 1
ATOM 700 C CA . PHE A 1 95 ? 1.275 10.486 -0.150 1.00 98.75 95 PHE A CA 1
ATOM 701 C C . PHE A 1 95 ? 2.576 10.933 0.534 1.00 98.75 95 PHE A C 1
ATOM 703 O O . PHE A 1 95 ? 3.232 11.877 0.078 1.00 98.75 95 PHE A O 1
ATOM 710 N N . GLY A 1 96 ? 3.004 10.177 1.541 1.00 98.56 96 GLY A N 1
ATOM 711 C CA . GLY A 1 96 ? 4.314 10.305 2.179 1.00 98.56 96 GLY A CA 1
ATOM 712 C C . GLY A 1 96 ? 4.694 9.010 2.887 1.00 98.56 96 GLY A C 1
ATOM 713 O O . GLY A 1 96 ? 3.832 8.326 3.411 1.00 98.56 96 GLY A O 1
ATOM 714 N N . HIS A 1 97 ? 5.971 8.626 2.903 1.00 98.62 97 HIS A N 1
ATOM 715 C CA . HIS A 1 97 ? 6.358 7.419 3.643 1.00 98.62 97 HIS A CA 1
ATOM 716 C C . HIS A 1 97 ? 6.037 7.573 5.138 1.00 98.62 97 HIS A C 1
ATOM 718 O O . HIS A 1 97 ? 6.346 8.613 5.715 1.00 98.62 97 HIS A O 1
ATOM 724 N N . ALA A 1 98 ? 5.423 6.541 5.723 1.00 98.50 98 ALA A N 1
ATOM 725 C CA . ALA A 1 98 ? 4.872 6.518 7.077 1.00 98.50 98 ALA A CA 1
ATOM 726 C C . ALA A 1 98 ? 3.737 7.533 7.333 1.00 98.50 98 ALA A C 1
ATOM 728 O O . ALA A 1 98 ? 3.383 7.775 8.484 1.00 98.50 98 ALA A O 1
ATOM 729 N N . ALA A 1 99 ? 3.143 8.123 6.287 1.00 98.69 99 ALA A N 1
ATOM 730 C CA . ALA A 1 99 ? 1.966 8.968 6.446 1.00 98.69 99 ALA A CA 1
ATOM 731 C C . ALA A 1 99 ? 0.735 8.120 6.791 1.00 98.69 99 ALA A C 1
ATOM 733 O O . ALA A 1 99 ? 0.521 7.049 6.221 1.00 98.69 99 ALA A O 1
ATOM 734 N N . GLU A 1 100 ? -0.085 8.630 7.706 1.00 98.56 100 GLU A N 1
ATOM 735 C CA . GLU A 1 100 ? -1.362 8.039 8.096 1.00 98.56 100 GLU A CA 1
ATO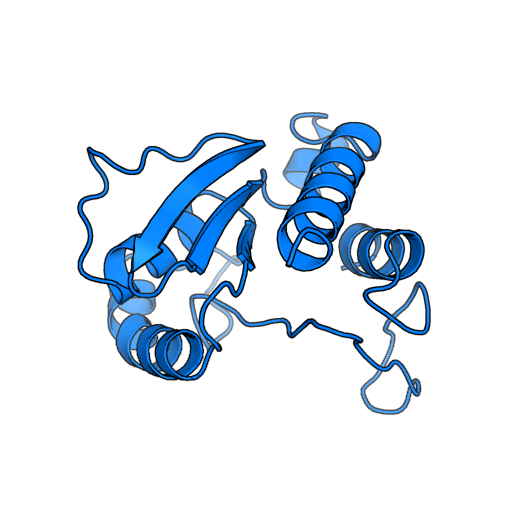M 736 C C . GLU A 1 100 ? -2.509 8.960 7.675 1.00 98.56 100 GLU A C 1
ATOM 738 O O . GLU A 1 100 ? -2.463 10.174 7.889 1.00 98.56 100 GLU A O 1
ATOM 743 N N . HIS A 1 101 ? -3.566 8.381 7.110 1.00 98.44 101 HIS A N 1
ATOM 744 C CA . HIS A 1 101 ? -4.784 9.104 6.766 1.00 98.44 101 HIS A CA 1
ATOM 745 C C . HIS A 1 101 ? -6.030 8.363 7.258 1.00 98.44 101 HIS A C 1
ATOM 747 O O . HIS A 1 101 ? -6.086 7.131 7.184 1.00 98.44 101 HIS A O 1
ATOM 753 N N . PRO A 1 102 ? -7.062 9.087 7.719 1.00 97.50 102 PRO A N 1
ATOM 754 C CA . PRO A 1 102 ? -8.341 8.470 8.024 1.00 97.50 102 PRO A CA 1
ATOM 755 C C . PRO A 1 102 ? -9.008 7.963 6.739 1.00 97.50 102 PRO A C 1
ATOM 757 O O . PRO A 1 102 ? -8.989 8.631 5.705 1.00 97.50 102 PRO A O 1
ATOM 760 N N . LEU A 1 103 ? -9.638 6.796 6.823 1.00 97.44 103 LEU A N 1
ATOM 761 C CA . LEU A 1 103 ? -10.552 6.273 5.813 1.00 97.44 103 LEU A CA 1
ATOM 762 C C . LEU A 1 103 ? -11.954 6.111 6.433 1.00 97.44 103 LEU A C 1
ATOM 764 O O . LEU A 1 103 ? -12.083 6.016 7.656 1.00 97.44 103 LEU A O 1
ATOM 768 N N . PRO A 1 104 ? -13.029 6.066 5.624 1.00 95.75 104 PRO A N 1
ATOM 769 C CA . PRO A 1 104 ? -14.382 5.824 6.131 1.00 95.75 104 PRO A CA 1
ATOM 770 C C . PRO A 1 104 ? -14.475 4.541 6.970 1.00 95.75 104 PRO A C 1
ATOM 772 O O . PRO A 1 104 ? -13.775 3.579 6.681 1.00 95.75 104 PRO A O 1
ATOM 775 N N . GLY A 1 105 ? -15.384 4.452 7.946 1.00 92.75 105 GLY A N 1
ATOM 776 C CA . GLY A 1 105 ? -15.589 3.226 8.743 1.00 92.75 105 GLY A CA 1
ATOM 777 C C . GLY A 1 105 ? -14.420 2.876 9.671 1.00 92.75 105 GLY A C 1
ATOM 778 O O . GLY A 1 105 ? -14.035 1.714 9.757 1.00 92.75 105 GLY A O 1
ATOM 779 N N . GLU A 1 106 ? -13.808 3.891 10.291 1.00 94.56 106 GLU A N 1
ATOM 780 C CA . GLU A 1 106 ? -12.695 3.767 11.259 1.00 94.56 106 GLU A CA 1
ATOM 781 C C . GLU A 1 106 ? -11.415 3.118 10.703 1.00 94.56 106 GLU A C 1
ATOM 783 O O . GLU A 1 106 ? -10.450 2.865 11.428 1.00 94.56 106 GLU A O 1
ATOM 788 N N . ARG A 1 107 ? -11.388 2.870 9.393 1.00 96.56 107 ARG A N 1
ATOM 789 C CA . ARG A 1 107 ? -10.232 2.352 8.670 1.00 96.56 107 ARG A CA 1
ATOM 790 C C . ARG A 1 107 ? -9.141 3.417 8.610 1.00 96.56 107 ARG A C 1
ATOM 792 O O . ARG A 1 107 ? -9.396 4.620 8.701 1.00 96.56 107 ARG A O 1
ATOM 799 N N . ARG A 1 108 ? -7.906 2.972 8.407 1.00 97.94 108 ARG A N 1
ATOM 800 C CA . ARG A 1 108 ? -6.748 3.860 8.239 1.00 97.94 108 ARG A CA 1
ATOM 801 C C . ARG A 1 108 ? -5.992 3.505 6.974 1.00 97.94 108 ARG A C 1
ATOM 803 O O . ARG A 1 108 ? -5.835 2.331 6.665 1.00 97.94 108 ARG A O 1
ATOM 810 N N . LEU A 1 109 ? -5.523 4.515 6.258 1.00 98.69 109 LEU A N 1
ATOM 811 C CA . LEU A 1 109 ? -4.541 4.374 5.193 1.00 98.69 109 LEU A CA 1
ATOM 812 C C . LEU A 1 109 ? -3.169 4.658 5.790 1.00 98.69 109 LEU A C 1
ATOM 814 O O . LEU A 1 109 ? -2.973 5.724 6.366 1.00 98.69 109 LEU A O 1
ATOM 818 N N . LEU A 1 110 ? -2.245 3.719 5.649 1.00 98.75 110 LEU A N 1
ATOM 819 C CA . LEU A 1 110 ? -0.845 3.880 6.013 1.00 98.75 110 LEU A CA 1
ATOM 820 C C . LEU A 1 110 ? -0.009 3.804 4.741 1.00 98.75 110 LEU A C 1
ATOM 822 O O . LEU A 1 110 ? -0.186 2.900 3.928 1.00 98.75 110 LEU A O 1
ATOM 826 N N . ASP A 1 111 ? 0.906 4.740 4.563 1.00 98.81 111 ASP A N 1
ATOM 827 C CA . ASP A 1 111 ? 1.702 4.839 3.351 1.00 98.81 111 ASP A CA 1
ATOM 828 C C . ASP A 1 111 ? 3.124 4.323 3.549 1.00 98.81 111 ASP A C 1
ATOM 830 O O . ASP A 1 111 ? 3.786 4.554 4.561 1.00 98.81 111 ASP A O 1
ATOM 834 N N . SER A 1 112 ? 3.663 3.699 2.506 1.00 98.75 112 SER A N 1
ATOM 835 C CA . SER A 1 112 ? 5.086 3.401 2.416 1.00 98.75 112 SER A CA 1
ATOM 836 C C . SER A 1 112 ? 5.623 3.684 1.024 1.00 98.75 112 SER A C 1
ATOM 838 O O . SER A 1 112 ? 4.900 3.613 0.030 1.00 98.75 112 SER A O 1
ATOM 840 N N . TYR A 1 113 ? 6.923 3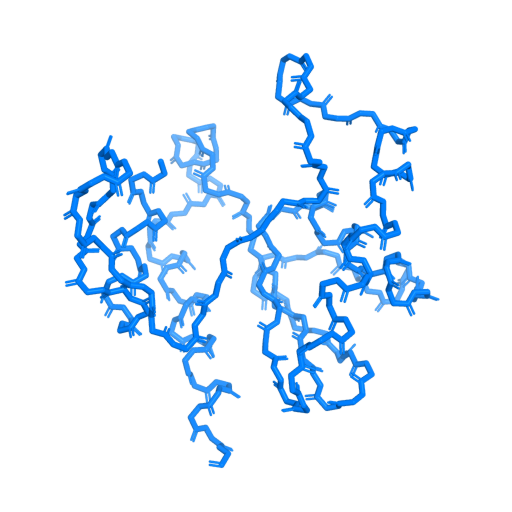.960 0.905 1.00 98.50 113 TYR A N 1
ATOM 841 C CA . TYR A 1 113 ? 7.560 3.815 -0.396 1.00 98.50 113 TYR A CA 1
ATOM 842 C C . TYR A 1 113 ? 7.453 2.355 -0.841 1.00 98.50 113 TYR A C 1
ATOM 844 O O . TYR A 1 113 ? 7.563 1.430 -0.043 1.00 98.50 113 TYR A O 1
ATOM 852 N N . HIS A 1 114 ? 7.249 2.135 -2.139 1.00 97.31 114 HIS A N 1
ATOM 853 C CA . HIS A 1 114 ? 7.176 0.778 -2.668 1.00 97.31 114 HIS A CA 1
ATOM 854 C C . HIS A 1 114 ? 8.506 0.047 -2.428 1.00 97.31 114 HIS A C 1
ATOM 856 O O . HIS A 1 114 ? 9.567 0.595 -2.737 1.00 97.31 114 HIS A O 1
ATOM 862 N N . CYS A 1 115 ? 8.469 -1.208 -1.985 1.00 96.75 115 CYS A N 1
ATOM 863 C CA . CYS A 1 115 ? 9.641 -2.068 -1.778 1.00 96.75 115 CYS A CA 1
ATOM 864 C C . CYS A 1 115 ? 10.253 -2.585 -3.100 1.00 96.75 115 CYS A C 1
ATOM 866 O O . CYS A 1 115 ? 10.615 -3.752 -3.236 1.00 96.75 115 CYS A O 1
ATOM 868 N N . SER A 1 116 ? 10.304 -1.728 -4.128 1.00 94.44 116 SER A N 1
ATOM 869 C CA . SER A 1 116 ? 10.888 -2.063 -5.428 1.00 94.44 116 SER A CA 1
ATOM 870 C C . SER A 1 116 ? 12.404 -2.136 -5.303 1.00 94.44 116 SER A C 1
ATOM 872 O O . SER A 1 116 ? 12.997 -1.416 -4.500 1.00 94.44 116 SER A O 1
ATOM 874 N N . ARG A 1 117 ? 13.037 -2.930 -6.174 1.00 93.38 117 ARG A N 1
ATOM 875 C CA . ARG A 1 117 ? 14.501 -2.996 -6.276 1.00 93.38 117 ARG A CA 1
ATOM 876 C C . ARG A 1 117 ? 15.132 -1.609 -6.423 1.00 93.38 117 ARG A C 1
ATOM 878 O O . ARG A 1 117 ? 16.152 -1.337 -5.806 1.00 93.38 117 ARG A O 1
ATOM 885 N N . TYR A 1 118 ? 14.510 -0.726 -7.206 1.00 93.06 118 TYR A N 1
ATOM 886 C CA . TYR A 1 118 ? 14.989 0.643 -7.381 1.00 93.06 118 TYR A CA 1
ATOM 887 C C . TYR A 1 118 ? 15.032 1.410 -6.051 1.00 93.06 118 TYR A C 1
ATOM 889 O O . TYR A 1 118 ? 16.067 1.980 -5.712 1.00 93.06 118 TYR A O 1
ATOM 897 N N . ASN A 1 119 ? 13.947 1.396 -5.268 1.00 96.25 119 ASN A N 1
ATOM 898 C CA . ASN A 1 119 ? 13.892 2.131 -4.000 1.00 96.25 119 ASN A CA 1
ATOM 899 C C . ASN A 1 119 ? 14.838 1.552 -2.942 1.00 96.25 119 ASN A C 1
ATOM 901 O O . ASN A 1 119 ? 15.424 2.322 -2.183 1.00 96.25 119 ASN A O 1
ATOM 905 N N . THR A 1 120 ? 15.006 0.227 -2.900 1.00 95.44 120 THR A N 1
ATOM 906 C CA . THR A 1 120 ? 15.904 -0.419 -1.932 1.00 95.44 120 THR A CA 1
ATOM 907 C C . THR A 1 120 ? 17.376 -0.222 -2.292 1.00 95.44 120 THR A C 1
ATOM 909 O O . THR A 1 120 ? 18.173 0.129 -1.428 1.00 95.44 120 THR A O 1
ATOM 912 N N . GLN A 1 121 ? 17.751 -0.336 -3.572 1.00 95.88 121 GLN A N 1
ATOM 913 C CA . GLN A 1 121 ? 19.135 -0.114 -4.014 1.00 95.88 121 GLN A CA 1
ATOM 914 C C . GLN A 1 121 ? 19.573 1.349 -3.898 1.00 95.88 121 GLN A C 1
ATOM 916 O O . GLN A 1 121 ? 20.707 1.621 -3.513 1.00 95.88 121 GLN A O 1
ATOM 921 N N . THR A 1 122 ? 18.678 2.296 -4.189 1.00 97.06 122 THR A N 1
ATOM 922 C CA . THR A 1 122 ? 18.958 3.737 -4.041 1.00 97.06 122 THR A CA 1
ATOM 923 C C . THR A 1 122 ? 18.839 4.228 -2.596 1.00 97.06 122 THR A C 1
ATOM 925 O O . THR A 1 122 ? 19.051 5.410 -2.339 1.00 97.06 122 THR A O 1
ATOM 928 N N . ARG A 1 123 ? 18.484 3.344 -1.648 1.00 96.81 123 ARG A N 1
ATOM 929 C CA . ARG A 1 123 ? 18.204 3.656 -0.234 1.00 96.81 123 ARG A CA 1
ATOM 930 C C . ARG A 1 123 ? 17.097 4.689 -0.014 1.00 96.81 123 ARG A C 1
ATOM 932 O O . ARG A 1 123 ? 16.958 5.210 1.089 1.00 96.81 123 ARG A O 1
ATOM 939 N N . ARG A 1 124 ? 16.260 4.947 -1.024 1.00 97.38 124 ARG A N 1
ATOM 940 C CA . ARG A 1 124 ? 15.018 5.712 -0.846 1.00 97.38 124 ARG A CA 1
ATOM 941 C C . ARG A 1 124 ? 14.079 5.021 0.144 1.00 97.38 124 ARG A C 1
ATOM 943 O O . ARG A 1 124 ? 13.327 5.688 0.844 1.00 97.38 124 ARG A O 1
ATOM 950 N N . LEU A 1 125 ? 14.128 3.692 0.185 1.00 98.31 125 LEU A N 1
ATOM 951 C CA . LEU A 1 125 ? 13.536 2.876 1.232 1.00 98.31 125 LEU A CA 1
ATOM 952 C C . LEU A 1 125 ? 14.621 1.961 1.796 1.00 98.31 125 LEU A C 1
ATOM 954 O O . LEU A 1 125 ? 15.233 1.203 1.045 1.00 98.31 125 LEU A O 1
ATOM 958 N N . THR A 1 126 ? 14.837 2.012 3.105 1.00 98.00 126 THR A N 1
ATOM 959 C CA . THR A 1 126 ? 15.685 1.045 3.807 1.00 98.00 126 THR A CA 1
ATOM 960 C C . THR A 1 126 ? 14.824 -0.030 4.463 1.00 98.00 126 THR A C 1
ATOM 962 O O . THR A 1 126 ? 13.627 0.163 4.677 1.00 98.00 126 THR A O 1
ATOM 965 N N . GLU A 1 127 ? 15.424 -1.172 4.782 1.00 97.25 127 GLU A N 1
ATOM 966 C CA . GLU A 1 127 ? 14.730 -2.236 5.507 1.00 97.25 127 GLU A CA 1
ATOM 967 C C . GLU A 1 127 ? 14.208 -1.773 6.884 1.00 97.25 127 GLU A C 1
ATOM 969 O O . GLU A 1 127 ? 13.019 -1.973 7.124 1.00 97.25 127 GLU A O 1
ATOM 974 N N . PRO A 1 128 ? 14.977 -1.053 7.734 1.00 98.38 128 PRO A N 1
ATOM 975 C CA . PRO A 1 128 ? 14.450 -0.520 8.994 1.00 98.38 128 PRO A CA 1
ATOM 976 C C . PRO A 1 128 ? 13.251 0.418 8.812 1.00 98.38 128 PRO A C 1
ATOM 978 O O . PRO A 1 128 ? 12.275 0.318 9.547 1.00 98.38 128 PRO A O 1
ATOM 981 N N . MET A 1 129 ? 13.286 1.294 7.802 1.00 98.44 129 MET A N 1
ATOM 982 C CA . MET A 1 129 ? 12.148 2.162 7.465 1.00 98.44 129 MET A CA 1
ATOM 983 C C . MET A 1 129 ? 10.909 1.348 7.083 1.00 98.44 129 MET A C 1
ATOM 985 O O . MET A 1 129 ? 9.787 1.683 7.450 1.00 98.44 129 MET A O 1
ATOM 989 N N . PHE A 1 130 ? 11.101 0.268 6.327 1.00 98.44 130 PHE A N 1
ATOM 990 C CA . PHE A 1 130 ? 10.000 -0.589 5.916 1.00 98.44 130 PHE A CA 1
ATOM 991 C C . PHE A 1 130 ? 9.415 -1.360 7.103 1.00 98.44 130 PHE A C 1
ATOM 993 O O . PHE A 1 130 ? 8.202 -1.335 7.290 1.00 98.44 130 PHE A O 1
ATOM 1000 N N . GLN A 1 131 ? 10.264 -1.949 7.948 1.00 98.56 131 GLN A N 1
ATOM 1001 C CA . GLN A 1 131 ? 9.850 -2.624 9.181 1.00 98.56 131 GLN A CA 1
ATOM 1002 C C . GLN A 1 131 ? 9.096 -1.679 10.129 1.00 98.56 131 GLN A C 1
ATOM 1004 O O . GLN A 1 131 ? 8.058 -2.058 10.659 1.00 98.56 131 GLN A O 1
ATOM 1009 N N . GLN A 1 132 ? 9.528 -0.420 10.277 1.00 98.56 132 GLN A N 1
ATOM 1010 C CA . GLN A 1 132 ? 8.810 0.580 11.084 1.00 98.56 132 GLN A CA 1
ATOM 1011 C C . GLN A 1 132 ? 7.352 0.758 10.644 1.00 98.56 132 GLN A C 1
ATOM 1013 O O . GLN A 1 132 ? 6.461 0.856 11.486 1.00 98.56 132 GLN A O 1
ATOM 1018 N N . VAL A 1 133 ? 7.082 0.746 9.335 1.00 98.62 133 VAL A N 1
ATOM 1019 C CA . VAL A 1 133 ? 5.710 0.850 8.821 1.00 98.62 133 VAL A CA 1
ATOM 1020 C C . VAL A 1 133 ? 4.878 -0.392 9.166 1.00 98.62 133 VAL A C 1
ATOM 1022 O O . VAL A 1 133 ? 3.700 -0.265 9.490 1.00 98.62 133 VAL A O 1
ATOM 1025 N N . PHE A 1 134 ? 5.462 -1.591 9.143 1.00 98.50 134 PHE A N 1
ATOM 1026 C CA . PHE A 1 134 ? 4.744 -2.820 9.506 1.00 98.50 134 PHE A CA 1
ATOM 1027 C C . PHE A 1 134 ? 4.554 -2.976 11.016 1.00 98.50 134 PHE A C 1
ATOM 1029 O O . PHE A 1 134 ? 3.478 -3.393 11.441 1.00 98.50 134 PHE A O 1
ATOM 1036 N N . ALA A 1 135 ? 5.538 -2.576 11.823 1.00 98.38 135 ALA A N 1
ATOM 1037 C CA . ALA A 1 135 ? 5.383 -2.453 13.270 1.00 98.38 135 ALA A CA 1
ATOM 1038 C C . ALA A 1 135 ? 4.218 -1.516 13.596 1.00 98.38 135 ALA A C 1
ATOM 1040 O O . ALA A 1 135 ? 3.314 -1.881 14.345 1.00 98.38 135 ALA A O 1
ATOM 1041 N N . ARG A 1 136 ? 4.172 -0.355 12.929 1.00 98.31 136 ARG A N 1
ATOM 1042 C CA . ARG A 1 136 ? 3.064 0.581 13.074 1.00 98.31 136 ARG A CA 1
ATOM 1043 C C . ARG A 1 136 ? 1.736 -0.042 12.651 1.00 98.31 136 ARG A C 1
ATOM 1045 O O . ARG A 1 136 ? 0.756 0.084 13.372 1.00 98.31 136 ARG A O 1
ATOM 1052 N N . ALA A 1 137 ? 1.684 -0.754 11.526 1.00 98.00 137 ALA A N 1
ATOM 1053 C CA . ALA A 1 137 ? 0.471 -1.453 11.102 1.00 98.00 137 ALA A CA 1
ATOM 1054 C C . ALA A 1 137 ? -0.039 -2.441 12.166 1.00 98.00 137 ALA A C 1
ATOM 1056 O O . ALA A 1 137 ? -1.243 -2.471 12.407 1.00 98.00 137 ALA A O 1
ATOM 1057 N N . ARG A 1 138 ? 0.862 -3.189 12.822 1.00 96.81 138 ARG A N 1
ATOM 1058 C CA . ARG A 1 138 ? 0.538 -4.110 13.922 1.00 96.81 138 ARG A CA 1
ATOM 1059 C C . ARG A 1 138 ? -0.017 -3.370 15.143 1.00 96.81 138 ARG A C 1
ATOM 1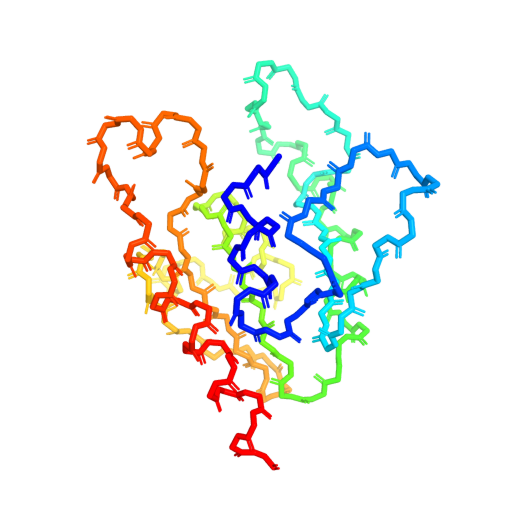061 O O . ARG A 1 138 ? -1.101 -3.703 15.604 1.00 96.81 138 ARG A O 1
ATOM 1068 N N . GLU A 1 139 ? 0.632 -2.294 15.587 1.00 96.81 139 GLU A N 1
ATOM 1069 C CA . GLU A 1 139 ? 0.100 -1.448 16.669 1.00 96.81 139 GLU A CA 1
ATOM 1070 C C . GLU A 1 139 ? -1.322 -0.957 16.363 1.00 96.81 139 GLU A C 1
ATOM 1072 O O . GLU A 1 139 ? -2.209 -1.022 17.206 1.00 96.81 139 GLU A O 1
ATOM 1077 N N . LEU A 1 140 ? -1.562 -0.488 15.133 1.00 95.31 140 LEU A N 1
ATOM 1078 C CA . LEU A 1 140 ? -2.850 0.074 14.728 1.00 95.31 140 LEU A CA 1
ATOM 1079 C C . LEU A 1 140 ? -3.994 -0.956 14.717 1.00 95.31 140 LEU A C 1
ATOM 1081 O O . LEU A 1 140 ? -5.155 -0.530 14.750 1.00 95.31 140 LEU A O 1
ATOM 1085 N N . ILE A 1 141 ? -3.696 -2.253 14.600 1.00 93.44 141 ILE A N 1
ATOM 1086 C CA . ILE A 1 141 ? -4.701 -3.325 14.634 1.00 93.44 141 ILE A CA 1
ATOM 1087 C C . ILE A 1 141 ? -4.842 -3.952 16.022 1.00 93.44 141 ILE A C 1
ATOM 1089 O O . ILE A 1 141 ? -5.958 -4.332 16.359 1.00 93.44 141 ILE A O 1
ATOM 1093 N N . ASP A 1 142 ? -3.773 -3.985 16.822 1.00 90.81 142 ASP A N 1
ATOM 1094 C CA . ASP A 1 142 ? -3.776 -4.568 18.169 1.00 90.81 142 ASP A CA 1
ATOM 1095 C C . ASP A 1 142 ? -4.376 -3.631 19.229 1.00 90.81 142 ASP A C 1
ATOM 1097 O O . ASP A 1 142 ? -4.890 -4.095 20.241 1.00 90.81 142 ASP A O 1
ATOM 1101 N N . THR A 1 143 ? -4.332 -2.306 19.037 1.00 77.75 143 THR A N 1
ATOM 1102 C CA . THR A 1 143 ? -4.915 -1.334 19.988 1.00 77.75 143 THR A CA 1
ATOM 1103 C C . THR A 1 143 ? -6.447 -1.257 19.905 1.00 77.75 143 THR A C 1
ATOM 1105 O O . THR A 1 143 ? -7.012 -0.165 20.011 1.00 77.75 143 THR A O 1
ATOM 1108 N N . ARG A 1 144 ? -7.118 -2.375 19.631 1.00 59.25 144 ARG A N 1
ATOM 1109 C CA . ARG A 1 144 ? -8.569 -2.473 19.458 1.00 59.25 144 ARG A CA 1
ATOM 1110 C C . ARG A 1 144 ? -9.192 -3.488 20.388 1.00 59.25 144 ARG A C 1
ATOM 1112 O O . ARG A 1 144 ? -8.582 -4.558 20.574 1.00 59.25 144 ARG A O 1
#

Radius of gyration: 14.9 Å; chains: 1; bounding box: 35×42×40 Å

Sequence (144 aa):
GILLYQTLYLHGFASAPHSESVDDGLVLHDCRITNAVKCLPPQNKPVAAEINNCNAYLRAELESLPAGAVVLALGSIAHKAVVGAFGLRQATHKFGHAAEHPLPGERRLLDSYHCSRYNTQTRRLTEPMFQQVFARARELIDTR

pLDDT: mean 96.16, std 4.29, range [59.25, 98.81]

Foldseek 3Di:
DQLVLLLCVVLVQWPDSDDDDPPPPIDGDLDDDDDLAPDQDPVSDDDPVRSVVSLCVVLVVVVPDAQLAEAEQAADSSQVSVCVSQVHDCVVRPADAQDWDAGPRNYIYGYHHHPDPVCPVVVVDDSVSVSVSSNVNSVSVVVD

Secondary structure (DSSP, 8-state):
-HHHHHHHHHTTSBSSS---STTS---BSS-----SSSS--GGG---HHHHHHHHHHHHHHHHTSPTT-EEEEESHHHHHHHHHHTT--TTTS---TT-EEE-STT-EEEEE----HHHHHTTSS-HHHHHHHHHHHHHHHH--